Protein AF-A0A2W0B6E2-F1 (afdb_monomer)

Nearest PDB structures (foldseek):
  3cr8-assembly1_C-2  TM=2.965E-01  e=3.539E-01  Thiobacillus denitrificans
  3sy8-assembly1_D  TM=3.797E-01  e=1.438E+00  Pseudomonas aeruginosa PAO1
  3sy8-assembly1_B  TM=3.993E-01  e=4.528E+00  Pseudomonas aeruginosa PAO1

Structure (mmCIF, N/CA/C/O backbone):
data_AF-A0A2W0B6E2-F1
#
_entry.id   AF-A0A2W0B6E2-F1
#
loop_
_atom_site.group_PDB
_atom_site.id
_atom_site.type_symbol
_atom_site.label_atom_id
_atom_site.label_alt_id
_atom_site.label_comp_id
_atom_site.label_asym_id
_atom_site.label_entity_id
_atom_site.label_seq_id
_atom_site.pdbx_PDB_ins_code
_atom_site.Cartn_x
_atom_site.Cartn_y
_atom_site.Cartn_z
_atom_site.occupancy
_atom_site.B_iso_or_equiv
_atom_site.auth_seq_id
_atom_site.auth_comp_id
_atom_site.auth_asym_id
_atom_site.auth_atom_id
_atom_site.pdbx_PDB_model_num
ATOM 1 N N . GLU A 1 1 ? 2.636 -17.141 -30.398 1.00 48.16 1 GLU A N 1
ATOM 2 C CA . GLU A 1 1 ? 2.183 -17.790 -29.152 1.00 48.16 1 GLU A CA 1
ATOM 3 C C . GLU A 1 1 ? 3.374 -17.930 -28.216 1.00 48.16 1 GLU A C 1
ATOM 5 O O . GLU A 1 1 ? 4.466 -18.228 -28.692 1.00 48.16 1 GLU A O 1
ATOM 10 N N . LEU A 1 2 ? 3.210 -17.619 -26.929 1.00 53.94 2 LEU A N 1
ATOM 11 C CA . LEU A 1 2 ? 4.228 -17.920 -25.922 1.00 53.94 2 LEU A CA 1
ATOM 12 C C . LEU A 1 2 ? 4.080 -19.408 -25.598 1.00 53.94 2 LEU A C 1
ATOM 14 O O . LEU A 1 2 ? 3.064 -19.814 -25.053 1.00 53.94 2 LEU A O 1
ATOM 18 N N . SER A 1 3 ? 5.044 -20.216 -26.030 1.00 66.81 3 SER A N 1
ATOM 19 C CA . SER A 1 3 ? 5.126 -21.631 -25.663 1.00 66.81 3 SER A CA 1
ATOM 20 C C . SER A 1 3 ? 5.419 -21.740 -24.164 1.00 66.81 3 SER A C 1
ATOM 22 O O . SER A 1 3 ? 6.366 -21.105 -23.702 1.00 66.81 3 SER A O 1
ATOM 24 N N . ASP A 1 4 ? 4.665 -22.564 -23.431 1.00 77.50 4 ASP A N 1
ATOM 25 C CA . ASP A 1 4 ? 4.891 -22.839 -21.997 1.00 77.50 4 ASP A CA 1
ATOM 26 C C . ASP A 1 4 ? 6.148 -23.697 -21.730 1.00 77.50 4 ASP A C 1
ATOM 28 O O . ASP A 1 4 ? 6.489 -23.989 -20.586 1.00 77.50 4 ASP A O 1
ATOM 32 N N . ASP A 1 5 ? 6.862 -24.092 -22.786 1.00 82.25 5 ASP A N 1
ATOM 33 C CA . ASP A 1 5 ? 8.148 -24.786 -22.713 1.00 82.25 5 ASP A CA 1
ATOM 34 C C . ASP A 1 5 ? 9.293 -23.819 -22.333 1.00 82.25 5 ASP A C 1
ATOM 36 O O . ASP A 1 5 ? 9.665 -22.954 -23.142 1.00 82.25 5 ASP A O 1
ATOM 40 N N . PRO A 1 6 ? 9.909 -23.968 -21.143 1.00 78.62 6 PRO A N 1
ATOM 41 C CA . PRO A 1 6 ? 11.015 -23.119 -20.714 1.00 78.62 6 PRO A CA 1
ATOM 42 C C . PRO A 1 6 ? 12.310 -23.355 -21.512 1.00 78.62 6 PRO A C 1
ATOM 44 O O . PRO A 1 6 ? 13.223 -22.528 -21.422 1.00 78.62 6 PRO A O 1
ATOM 47 N N . GLY A 1 7 ? 12.390 -24.416 -22.324 1.00 82.19 7 GLY A N 1
ATOM 48 C CA . GLY A 1 7 ? 13.620 -24.903 -22.943 1.00 82.19 7 GLY A CA 1
ATOM 49 C C . GLY A 1 7 ? 14.355 -25.888 -22.033 1.00 82.19 7 GLY A C 1
ATOM 50 O O . GLY A 1 7 ? 14.128 -25.919 -20.822 1.00 82.19 7 GLY A O 1
ATOM 51 N N . TYR A 1 8 ? 15.250 -26.695 -22.607 1.00 82.06 8 TYR A N 1
ATOM 52 C CA . TYR A 1 8 ? 15.911 -27.797 -21.890 1.00 82.06 8 TYR A CA 1
ATOM 53 C C . TYR A 1 8 ? 16.756 -27.310 -20.696 1.00 82.06 8 TYR A C 1
ATOM 55 O O . TYR A 1 8 ? 16.863 -28.002 -19.687 1.00 82.06 8 TYR A O 1
ATOM 63 N N . PHE A 1 9 ? 17.305 -26.095 -20.778 1.00 84.81 9 PHE A N 1
ATOM 64 C CA . PHE A 1 9 ? 18.055 -25.431 -19.708 1.00 84.81 9 PHE A CA 1
ATOM 65 C C . PHE A 1 9 ? 17.360 -24.158 -19.189 1.00 84.81 9 PHE A C 1
ATOM 67 O O . PHE A 1 9 ? 17.982 -23.353 -18.494 1.00 84.81 9 PHE A O 1
ATOM 74 N N . GLY A 1 10 ? 16.085 -23.933 -19.523 1.00 85.19 10 GLY A N 1
ATOM 75 C CA . GLY A 1 10 ? 15.376 -22.696 -19.173 1.00 85.19 10 GLY A CA 1
ATOM 76 C C . GLY A 1 10 ? 15.740 -21.486 -20.047 1.00 85.19 10 GLY A C 1
ATOM 77 O O . GLY A 1 10 ? 15.354 -20.352 -19.749 1.00 85.19 10 GLY A O 1
ATOM 78 N N . GLU A 1 11 ? 16.488 -21.695 -21.131 1.00 87.88 11 GLU A N 1
ATOM 79 C CA . GLU A 1 11 ? 17.008 -20.646 -22.003 1.00 87.88 11 GLU A CA 1
ATOM 80 C C . GLU A 1 11 ? 15.898 -19.847 -22.694 1.00 87.88 11 GLU A C 1
ATOM 82 O O . GLU A 1 11 ? 16.025 -18.631 -22.874 1.00 87.88 11 GLU A O 1
ATOM 87 N N . ARG A 1 12 ? 14.776 -20.498 -23.028 1.00 86.31 12 ARG A N 1
ATOM 88 C CA . ARG A 1 12 ? 13.628 -19.835 -23.661 1.00 86.31 12 ARG A CA 1
ATOM 89 C C . ARG A 1 12 ? 12.913 -18.936 -22.661 1.00 86.31 12 ARG A C 1
ATOM 91 O O . ARG A 1 12 ? 12.595 -17.795 -22.999 1.00 86.31 12 ARG A O 1
ATOM 98 N N . LEU A 1 13 ? 12.746 -19.397 -21.419 1.00 85.38 13 LEU A N 1
ATOM 99 C CA . LEU A 1 13 ? 12.182 -18.593 -20.333 1.00 85.38 13 LEU A CA 1
ATOM 100 C C . LEU A 1 13 ? 13.059 -17.372 -20.027 1.00 85.38 13 LEU A C 1
ATOM 102 O O . LEU A 1 13 ? 12.554 -16.252 -19.920 1.00 85.38 13 LEU A O 1
ATOM 106 N N . GLN A 1 14 ? 14.376 -17.562 -19.928 1.00 86.94 14 GLN A N 1
ATOM 107 C CA . GLN A 1 14 ? 15.306 -16.464 -19.674 1.00 86.94 14 GLN A CA 1
ATOM 108 C C . GLN A 1 14 ? 15.297 -15.443 -20.821 1.00 86.94 14 GLN A C 1
ATOM 110 O O . GLN A 1 14 ? 15.226 -14.237 -20.574 1.00 86.94 14 GLN A O 1
ATOM 115 N N . ALA A 1 15 ? 15.296 -15.904 -22.075 1.00 88.25 15 ALA A N 1
ATOM 116 C CA . ALA A 1 15 ? 15.190 -15.029 -23.239 1.00 88.25 15 ALA A CA 1
ATOM 117 C C . ALA A 1 15 ? 13.865 -14.248 -23.257 1.00 88.25 15 ALA A C 1
ATOM 119 O O . ALA A 1 15 ? 13.862 -13.049 -23.542 1.00 88.25 15 ALA A O 1
ATOM 120 N N . ALA A 1 16 ? 12.743 -14.889 -22.913 1.00 88.38 16 ALA A N 1
ATOM 121 C CA . ALA A 1 16 ? 11.443 -14.229 -22.811 1.00 88.38 16 ALA A CA 1
ATOM 122 C C . ALA A 1 16 ? 11.431 -13.145 -21.720 1.00 88.38 16 ALA A C 1
ATOM 124 O O . ALA A 1 16 ? 10.979 -12.028 -21.976 1.00 88.38 16 ALA A O 1
ATOM 125 N N . ARG A 1 17 ? 12.001 -13.427 -20.538 1.00 88.81 17 ARG A N 1
ATOM 126 C CA . ARG A 1 17 ? 12.157 -12.438 -19.456 1.00 88.81 17 ARG A CA 1
ATOM 127 C C . ARG A 1 17 ? 12.980 -11.234 -19.901 1.00 88.81 17 ARG A C 1
ATOM 129 O O . ARG A 1 17 ? 12.558 -10.100 -19.696 1.00 88.81 17 ARG A O 1
ATOM 136 N N . LEU A 1 18 ? 14.124 -11.466 -20.546 1.00 92.19 18 LEU A N 1
ATOM 137 C CA . LEU A 1 18 ? 14.977 -10.385 -21.045 1.00 92.19 18 LEU A CA 1
ATOM 138 C C . LEU A 1 18 ? 14.257 -9.527 -22.091 1.00 92.19 18 LEU A C 1
ATOM 140 O O . LEU A 1 18 ? 14.353 -8.301 -22.035 1.00 92.19 18 LEU A O 1
ATOM 144 N N . ARG A 1 19 ? 13.489 -10.144 -22.998 1.00 93.69 19 ARG A N 1
ATOM 145 C CA . ARG A 1 19 ? 12.665 -9.416 -23.976 1.00 93.69 19 ARG A CA 1
ATOM 146 C C . ARG A 1 19 ? 11.591 -8.567 -23.303 1.00 93.69 19 ARG A C 1
ATOM 148 O O . ARG A 1 19 ? 11.445 -7.408 -23.672 1.00 93.69 19 ARG A O 1
ATOM 155 N N . LEU A 1 20 ? 10.885 -9.107 -22.308 1.00 92.69 20 LEU A N 1
ATOM 156 C CA . LEU A 1 20 ? 9.892 -8.360 -21.527 1.00 92.69 20 LEU A CA 1
ATOM 157 C C . LEU A 1 20 ? 10.518 -7.156 -20.820 1.00 92.69 20 LEU A C 1
ATOM 159 O O . LEU A 1 20 ? 9.987 -6.054 -20.910 1.00 92.69 20 LEU A O 1
ATOM 163 N N . VAL A 1 21 ? 11.671 -7.340 -20.172 1.00 93.00 21 VAL A N 1
ATOM 164 C CA . VAL A 1 21 ? 12.393 -6.248 -19.503 1.00 93.00 21 VAL A CA 1
ATOM 165 C C . VAL A 1 21 ? 12.839 -5.185 -20.506 1.00 93.00 21 VAL A C 1
ATOM 167 O O . VAL A 1 21 ? 12.678 -3.996 -20.240 1.00 93.00 21 VAL A O 1
ATOM 170 N N . ALA A 1 22 ? 13.384 -5.588 -21.656 1.00 93.56 22 ALA A N 1
ATOM 171 C CA . ALA A 1 22 ? 13.805 -4.659 -22.699 1.00 93.56 22 ALA A CA 1
ATOM 172 C C . ALA A 1 22 ? 12.616 -3.867 -23.259 1.00 93.56 22 ALA A C 1
ATOM 174 O O . ALA A 1 22 ? 12.674 -2.640 -23.312 1.00 93.56 22 ALA A O 1
ATOM 175 N N . ALA A 1 23 ? 11.521 -4.551 -23.597 1.00 94.62 23 ALA A N 1
ATOM 176 C CA . ALA A 1 23 ? 10.301 -3.920 -24.083 1.00 94.62 23 ALA A CA 1
ATOM 177 C C . ALA A 1 23 ? 9.719 -2.956 -23.043 1.00 94.62 23 ALA A C 1
ATOM 179 O O . ALA A 1 23 ? 9.430 -1.811 -23.379 1.00 94.62 23 ALA A O 1
ATOM 180 N N . PHE A 1 24 ? 9.604 -3.377 -21.780 1.00 92.25 24 PHE A N 1
ATOM 181 C CA . PHE A 1 24 ? 9.110 -2.524 -20.702 1.00 92.25 24 PHE A CA 1
ATOM 182 C C . PHE A 1 24 ? 9.976 -1.277 -20.530 1.00 92.25 24 PHE A C 1
ATOM 184 O O . PHE A 1 24 ? 9.441 -0.175 -20.497 1.00 92.25 24 PHE A O 1
ATOM 191 N N . ARG A 1 25 ? 11.308 -1.427 -20.476 1.00 93.44 25 ARG A N 1
ATOM 192 C CA . ARG A 1 25 ? 12.235 -0.289 -20.369 1.00 93.44 25 ARG A CA 1
ATOM 193 C C . ARG A 1 25 ? 12.064 0.681 -21.524 1.00 93.44 25 ARG A C 1
ATOM 195 O O . ARG A 1 25 ? 12.077 1.884 -21.296 1.00 93.44 25 ARG A O 1
ATOM 202 N N . GLU A 1 26 ? 11.903 0.170 -22.737 1.00 94.38 26 GLU A N 1
ATOM 203 C CA . GLU A 1 26 ? 11.788 1.026 -23.911 1.00 94.38 26 GLU A CA 1
ATOM 204 C C . GLU A 1 26 ? 10.455 1.786 -23.950 1.00 94.38 26 GLU A C 1
ATOM 206 O O . GLU A 1 26 ? 10.419 2.972 -24.268 1.00 94.38 26 GLU 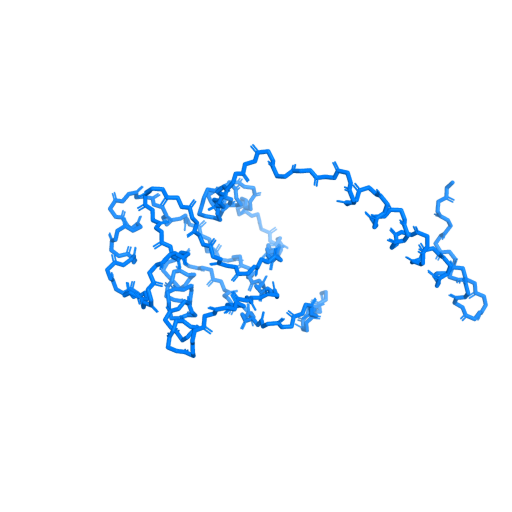A O 1
ATOM 211 N N . HIS A 1 27 ? 9.364 1.162 -23.501 1.00 91.31 27 HIS A N 1
ATOM 212 C CA . HIS A 1 27 ? 8.101 1.874 -23.301 1.00 91.31 27 HIS A CA 1
ATOM 213 C C . HIS A 1 27 ? 8.202 2.885 -22.151 1.00 91.31 27 HIS A C 1
ATOM 215 O O . HIS A 1 27 ? 7.757 4.020 -22.294 1.00 91.31 27 HIS A O 1
ATOM 221 N N . ALA A 1 28 ? 8.827 2.507 -21.032 1.00 91.06 28 ALA A N 1
ATOM 222 C CA . ALA A 1 28 ? 8.926 3.330 -19.829 1.00 91.06 28 ALA A CA 1
ATOM 223 C C . ALA A 1 28 ? 9.669 4.653 -20.064 1.00 91.06 28 ALA A C 1
ATOM 225 O O . ALA A 1 28 ? 9.302 5.652 -19.456 1.00 91.06 28 ALA A O 1
ATOM 226 N N . LYS A 1 29 ? 10.647 4.704 -20.983 1.00 92.94 29 LYS A N 1
ATOM 227 C CA . LYS A 1 29 ? 11.320 5.964 -21.365 1.00 92.94 29 LYS A CA 1
ATOM 228 C C . LYS A 1 29 ? 10.366 7.022 -21.919 1.00 92.94 29 LYS A C 1
ATOM 230 O O . LYS A 1 29 ? 10.651 8.210 -21.814 1.00 92.94 29 LYS A O 1
ATOM 235 N N . HIS A 1 30 ? 9.266 6.589 -22.525 1.00 91.25 30 HIS A N 1
ATOM 236 C CA . HIS A 1 30 ? 8.279 7.461 -23.152 1.00 91.25 30 HIS A CA 1
ATOM 237 C C . HIS A 1 30 ? 7.029 7.642 -22.282 1.00 91.25 30 HIS A C 1
ATOM 239 O O . HIS A 1 30 ? 6.151 8.431 -22.629 1.00 91.25 30 HIS A O 1
ATOM 245 N N . MET A 1 31 ? 6.934 6.927 -21.156 1.00 88.25 31 MET A N 1
ATOM 246 C CA . MET A 1 31 ? 5.843 7.113 -20.210 1.00 88.25 31 MET A CA 1
ATOM 247 C C . MET A 1 31 ? 6.064 8.406 -19.438 1.00 88.25 31 MET A C 1
ATOM 249 O O . MET A 1 31 ? 7.090 8.598 -18.790 1.00 88.25 31 MET A O 1
ATOM 253 N N . GLN A 1 32 ? 5.064 9.274 -19.478 1.00 85.25 32 GLN A N 1
ATOM 254 C CA . GLN A 1 32 ? 4.968 10.410 -18.576 1.00 85.25 32 GLN A CA 1
ATOM 255 C C . GLN A 1 32 ? 3.779 10.176 -17.645 1.00 85.25 32 GLN A C 1
ATOM 257 O O . GLN A 1 32 ? 2.748 9.671 -18.102 1.00 85.25 32 GLN A O 1
ATOM 262 N N . PRO A 1 33 ? 3.898 10.510 -16.350 1.00 81.88 33 PRO A N 1
ATOM 263 C CA . PRO A 1 33 ? 2.773 10.405 -15.439 1.00 81.88 33 PRO A CA 1
ATOM 264 C C . PRO A 1 33 ? 1.653 11.335 -15.912 1.00 81.88 33 PRO A C 1
ATOM 266 O O . PRO A 1 33 ? 1.829 12.546 -16.014 1.00 81.88 33 PRO A O 1
ATOM 269 N N . THR A 1 34 ? 0.490 10.760 -16.206 1.00 85.75 34 THR A N 1
ATOM 270 C CA . THR A 1 34 ? -0.725 11.513 -16.557 1.00 85.75 34 THR A CA 1
ATOM 271 C C . THR A 1 34 ? -1.527 11.923 -15.321 1.00 85.75 34 THR A C 1
ATOM 273 O O . THR A 1 34 ? -2.371 12.810 -15.406 1.00 85.75 34 THR A O 1
ATOM 276 N N . SER A 1 35 ? -1.231 11.319 -14.165 1.00 83.19 35 SER A N 1
ATOM 277 C CA . SER A 1 35 ? -1.687 11.741 -12.840 1.00 83.19 35 SER A CA 1
ATOM 278 C C . SER A 1 35 ? -0.466 11.945 -11.942 1.00 83.19 35 SER A C 1
ATOM 280 O O . SER A 1 35 ? 0.278 10.987 -11.729 1.00 83.19 35 SER A O 1
ATOM 282 N N . PRO A 1 36 ? -0.239 13.154 -11.399 1.00 83.81 36 PRO A N 1
ATOM 283 C CA . PRO A 1 36 ? 0.873 13.407 -10.484 1.00 83.81 36 PRO A CA 1
ATOM 284 C C . PRO A 1 36 ? 0.594 12.915 -9.056 1.00 83.81 36 PRO A C 1
ATOM 286 O O . PRO A 1 36 ? 1.477 12.989 -8.211 1.00 83.81 36 PRO A O 1
ATOM 289 N N . LYS A 1 37 ? -0.636 12.465 -8.785 1.00 91.19 37 LYS A N 1
ATOM 290 C CA . LYS A 1 37 ? -1.132 12.063 -7.468 1.00 91.19 37 LYS A CA 1
ATOM 291 C C . LYS A 1 37 ? -1.423 10.568 -7.418 1.00 91.19 37 LYS A C 1
ATOM 293 O O . LYS A 1 37 ? -1.804 9.979 -8.436 1.00 91.19 37 LYS A O 1
ATOM 298 N N . THR A 1 38 ? -1.314 9.994 -6.223 1.00 92.81 38 THR A N 1
ATOM 299 C CA . THR A 1 38 ? -1.506 8.560 -5.968 1.00 92.81 38 THR A CA 1
ATOM 300 C C . THR A 1 38 ? -2.733 8.332 -5.090 1.00 92.81 38 THR A C 1
ATOM 302 O O . THR A 1 38 ? -2.765 8.784 -3.944 1.00 92.81 38 THR A O 1
ATOM 305 N N . ASP A 1 39 ? -3.712 7.580 -5.607 1.00 94.81 39 ASP A N 1
ATOM 306 C CA . ASP A 1 39 ? -4.935 7.210 -4.883 1.00 94.81 39 ASP A CA 1
ATOM 307 C C . ASP A 1 39 ? -5.036 5.697 -4.600 1.00 94.81 39 ASP A C 1
ATOM 309 O O . ASP A 1 39 ? -5.765 4.926 -5.233 1.00 94.81 39 ASP A O 1
ATOM 313 N N . ILE A 1 40 ? -4.271 5.267 -3.602 1.00 96.81 40 ILE A N 1
ATOM 314 C CA . ILE A 1 40 ? -4.278 3.916 -3.036 1.00 96.81 40 ILE A CA 1
ATOM 315 C C . ILE A 1 40 ? -5.610 3.639 -2.335 1.00 96.81 40 ILE A C 1
ATOM 317 O O . ILE A 1 40 ? -6.170 2.560 -2.498 1.00 96.81 40 ILE A O 1
ATOM 321 N N . LEU A 1 41 ? -6.155 4.606 -1.591 1.00 96.44 41 LEU A N 1
ATOM 322 C CA . LEU A 1 41 ? -7.431 4.433 -0.882 1.00 96.44 41 LEU A CA 1
ATOM 323 C C . LEU A 1 41 ? -8.596 4.182 -1.849 1.00 96.44 41 LEU A C 1
ATOM 325 O O . LEU A 1 41 ? -9.372 3.251 -1.635 1.00 96.44 41 LEU A O 1
ATOM 329 N N . GLY A 1 42 ? -8.684 4.950 -2.939 1.00 95.00 42 GLY A N 1
ATOM 330 C CA . GLY A 1 42 ? -9.648 4.711 -4.014 1.00 95.00 42 GLY A CA 1
ATOM 331 C C . GLY A 1 42 ? -9.478 3.330 -4.648 1.00 95.00 42 GLY A C 1
ATOM 332 O O . GLY A 1 42 ? -10.455 2.612 -4.859 1.00 95.00 42 GLY A O 1
ATOM 333 N N . THR A 1 43 ? -8.232 2.898 -4.857 1.00 95.56 43 THR A N 1
ATOM 334 C CA . THR A 1 43 ? -7.933 1.545 -5.353 1.00 95.56 43 THR A CA 1
ATOM 335 C C . THR A 1 43 ? -8.438 0.457 -4.396 1.00 95.56 43 THR A C 1
ATOM 337 O O . THR A 1 43 ? -8.990 -0.547 -4.845 1.00 95.56 43 THR A O 1
ATOM 340 N N . LEU A 1 44 ? -8.301 0.648 -3.080 1.00 97.12 44 LEU A N 1
ATOM 341 C CA . LEU A 1 44 ? -8.780 -0.306 -2.072 1.00 97.12 44 LEU A CA 1
ATOM 342 C C . LEU A 1 44 ? -10.310 -0.359 -1.985 1.00 97.12 44 LEU A C 1
ATOM 344 O O . LEU A 1 44 ? -10.858 -1.439 -1.767 1.00 97.12 44 LEU A O 1
ATOM 348 N N . LEU A 1 45 ? -11.001 0.765 -2.203 1.00 95.69 45 LEU A N 1
ATOM 349 C CA . LEU A 1 45 ? -12.462 0.783 -2.333 1.00 95.69 45 LEU A CA 1
ATOM 350 C C . LEU A 1 45 ? -12.913 -0.072 -3.525 1.00 95.69 45 LEU A C 1
ATOM 352 O O . LEU A 1 45 ? -13.766 -0.942 -3.371 1.00 95.69 45 LEU A O 1
ATOM 356 N N . VAL A 1 46 ? -12.275 0.097 -4.687 1.00 95.56 46 VAL A N 1
ATOM 357 C CA . VAL A 1 46 ? -12.556 -0.733 -5.872 1.00 95.56 46 VAL A CA 1
ATOM 358 C C . VAL A 1 46 ? -12.229 -2.206 -5.611 1.00 95.56 46 VAL A C 1
ATOM 360 O O . VAL A 1 46 ? -12.977 -3.090 -6.025 1.00 95.56 46 VAL A O 1
ATOM 363 N N . ALA A 1 47 ? -11.131 -2.497 -4.908 1.00 95.31 47 ALA A N 1
ATOM 364 C CA . ALA A 1 47 ? -10.772 -3.866 -4.558 1.00 95.31 47 ALA A CA 1
ATOM 365 C C . ALA A 1 47 ? -11.867 -4.539 -3.712 1.00 95.31 47 ALA A C 1
ATOM 367 O O . ALA A 1 47 ? -12.230 -5.677 -4.003 1.00 95.31 47 ALA A O 1
ATOM 368 N N . ALA A 1 48 ? -12.436 -3.842 -2.727 1.00 94.06 48 ALA A N 1
ATOM 369 C CA . ALA A 1 48 ? -13.535 -4.369 -1.916 1.00 94.06 48 ALA A CA 1
ATOM 370 C C . ALA A 1 48 ? -14.746 -4.786 -2.770 1.00 94.06 48 ALA A C 1
ATOM 372 O O . ALA A 1 48 ? -15.291 -5.875 -2.584 1.00 94.06 48 ALA A O 1
ATOM 373 N N . ASP A 1 49 ? -15.102 -3.980 -3.774 1.00 92.25 49 ASP A N 1
ATOM 374 C CA . ASP A 1 49 ? -16.197 -4.289 -4.700 1.00 92.25 49 ASP A CA 1
ATOM 375 C C . ASP A 1 49 ? -15.897 -5.482 -5.622 1.00 92.25 49 ASP A C 1
ATOM 377 O O . ASP A 1 49 ? -16.814 -6.219 -6.011 1.00 92.25 49 ASP A O 1
ATOM 381 N N . LEU A 1 50 ? -14.624 -5.681 -5.981 1.00 93.12 50 LEU A N 1
ATOM 382 C CA . LEU A 1 50 ? -14.163 -6.795 -6.814 1.00 93.12 50 LEU A CA 1
ATOM 383 C C . LEU A 1 50 ? -14.089 -8.114 -6.035 1.00 93.12 50 LEU A C 1
ATOM 385 O O . LEU A 1 50 ? -14.437 -9.170 -6.568 1.00 93.12 50 LEU A O 1
ATOM 389 N N . PHE A 1 51 ? -13.665 -8.073 -4.772 1.00 91.69 51 PHE A N 1
ATOM 390 C CA . PHE A 1 51 ? -13.488 -9.245 -3.911 1.00 91.69 51 PHE A CA 1
ATOM 391 C C . PHE A 1 51 ? -14.775 -9.641 -3.173 1.00 91.69 51 PHE A C 1
ATOM 393 O O . PHE A 1 51 ? -14.755 -9.943 -1.979 1.00 91.69 51 PHE A O 1
ATOM 400 N N . ARG A 1 52 ? -15.902 -9.706 -3.896 1.00 80.62 52 ARG A N 1
ATOM 401 C CA . ARG A 1 52 ? -17.189 -10.128 -3.320 1.00 80.62 52 ARG A CA 1
ATOM 402 C C . ARG A 1 52 ? -17.063 -11.492 -2.626 1.00 80.62 52 ARG A C 1
ATOM 404 O O . ARG A 1 52 ? -16.476 -12.412 -3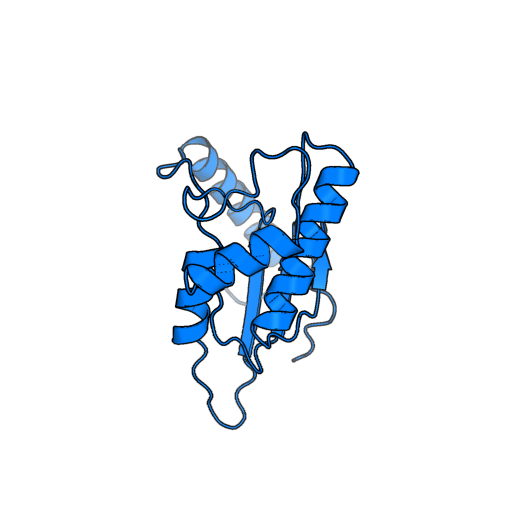.213 1.00 80.62 52 ARG A O 1
ATOM 411 N N . PRO A 1 53 ? -17.625 -11.659 -1.415 1.00 76.75 53 PRO A N 1
ATOM 412 C CA . PRO A 1 53 ? -17.594 -12.934 -0.713 1.00 76.75 53 PRO A CA 1
ATOM 413 C C . PRO A 1 53 ? -18.221 -14.046 -1.557 1.00 76.75 53 PRO A C 1
ATOM 415 O O . PRO A 1 53 ? -19.343 -13.918 -2.044 1.00 76.75 53 PRO A O 1
ATOM 418 N N . SER A 1 54 ? -17.492 -15.147 -1.723 1.00 81.50 54 SER A N 1
ATOM 419 C CA . SER A 1 54 ? -17.987 -16.354 -2.382 1.00 81.50 54 SER A CA 1
ATOM 420 C C . SER A 1 54 ? -17.512 -17.583 -1.604 1.00 81.50 54 SER A C 1
ATOM 422 O O . SER A 1 54 ? -16.323 -17.652 -1.271 1.00 81.50 54 SER A O 1
ATOM 424 N N . PRO A 1 55 ? -18.397 -18.547 -1.284 1.00 82.31 55 PRO A N 1
ATOM 425 C CA . PRO A 1 55 ? -18.014 -19.754 -0.558 1.00 82.31 55 PRO A CA 1
ATOM 426 C C . PRO A 1 55 ? -16.855 -20.491 -1.242 1.00 82.31 55 PRO A C 1
ATOM 428 O O . PRO A 1 55 ? -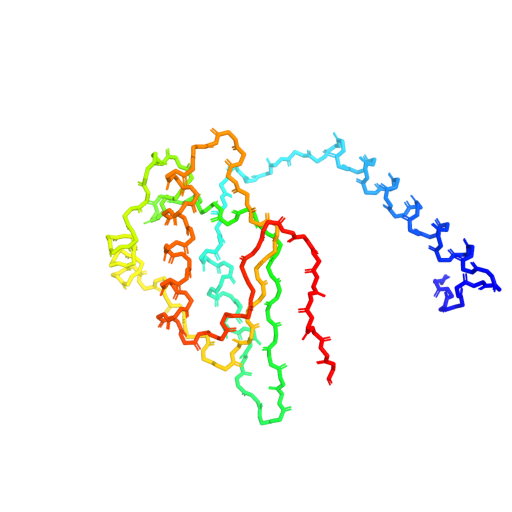16.886 -20.738 -2.444 1.00 82.31 55 PRO A O 1
ATOM 431 N N . GLY A 1 56 ? -15.821 -20.838 -0.471 1.00 82.31 56 GLY A N 1
ATOM 432 C CA . GLY A 1 56 ? -14.657 -21.587 -0.962 1.00 82.31 56 GLY A CA 1
ATOM 433 C C . GLY A 1 56 ? -13.666 -20.784 -1.813 1.00 82.31 56 GLY A C 1
ATOM 434 O O . GLY A 1 56 ? -12.648 -21.335 -2.226 1.00 82.31 56 GLY A O 1
ATOM 435 N N . ARG A 1 57 ? -13.909 -19.490 -2.062 1.00 87.44 57 ARG A N 1
ATOM 436 C CA . ARG A 1 57 ? -12.975 -18.635 -2.800 1.00 87.44 57 ARG A CA 1
ATOM 437 C C . ARG A 1 57 ? -11.989 -17.966 -1.847 1.00 87.44 57 ARG A C 1
ATOM 439 O O . ARG A 1 57 ? -12.377 -17.184 -0.984 1.00 87.44 57 ARG A O 1
ATOM 446 N N . ARG A 1 58 ? -10.698 -18.218 -2.059 1.00 90.69 58 ARG A N 1
ATOM 447 C CA . ARG A 1 58 ? -9.619 -17.457 -1.424 1.00 90.69 58 ARG A CA 1
ATOM 448 C C . ARG A 1 58 ? -9.434 -16.129 -2.159 1.00 90.69 58 ARG A C 1
ATOM 450 O O . ARG A 1 58 ? -9.147 -16.120 -3.355 1.00 90.69 58 ARG A O 1
ATOM 457 N N . ASN A 1 59 ? -9.582 -15.017 -1.446 1.00 93.75 59 ASN A N 1
ATOM 458 C CA . ASN A 1 59 ? -9.375 -13.678 -1.989 1.00 93.75 59 ASN A CA 1
ATOM 459 C C . ASN A 1 59 ? -7.993 -13.165 -1.576 1.00 93.75 59 ASN A C 1
ATOM 461 O O . ASN A 1 59 ? -7.711 -13.009 -0.390 1.00 93.75 59 ASN A O 1
ATOM 465 N N . VAL A 1 60 ? -7.138 -12.918 -2.567 1.00 95.12 60 VAL A N 1
ATOM 466 C CA . VAL A 1 60 ? -5.768 -12.435 -2.373 1.00 95.12 60 VAL A CA 1
ATOM 467 C C . VAL A 1 60 ? -5.596 -11.124 -3.125 1.00 95.12 60 VAL A C 1
ATOM 469 O O . VAL A 1 60 ? -5.766 -11.083 -4.343 1.00 95.12 60 VAL A O 1
ATOM 472 N N . LEU A 1 61 ? -5.209 -10.076 -2.405 1.00 96.00 61 LEU A N 1
ATOM 473 C CA . LEU A 1 61 ? -4.829 -8.782 -2.953 1.00 96.00 61 LEU A CA 1
ATOM 474 C C . LEU A 1 61 ? -3.320 -8.587 -2.792 1.00 96.00 61 LEU A C 1
ATOM 476 O O . LEU A 1 61 ? -2.802 -8.527 -1.678 1.00 96.00 61 LEU A O 1
ATOM 480 N N . VAL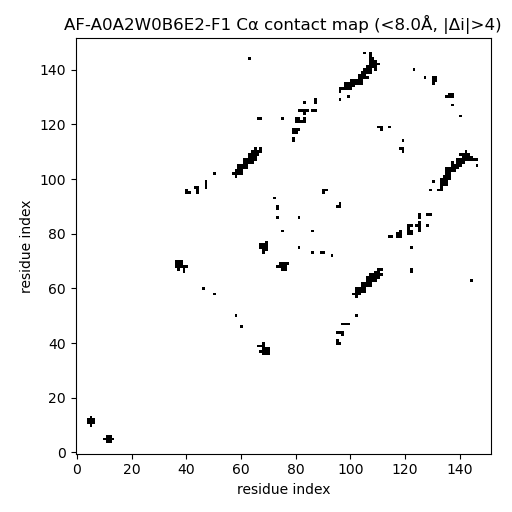 A 1 62 ? -2.616 -8.455 -3.914 1.00 96.69 62 VAL A N 1
ATOM 481 C CA . VAL A 1 62 ? -1.189 -8.121 -3.939 1.00 96.69 62 VAL A CA 1
ATOM 482 C C . VAL A 1 62 ? -1.028 -6.684 -4.418 1.00 96.69 62 VAL A C 1
ATOM 484 O O . VAL A 1 62 ? -1.473 -6.339 -5.510 1.00 96.69 62 VAL A O 1
ATOM 487 N N . ILE A 1 63 ? -0.379 -5.856 -3.606 1.00 96.56 63 ILE A N 1
ATOM 488 C CA . ILE A 1 63 ? -0.148 -4.437 -3.862 1.00 96.56 63 ILE A CA 1
ATOM 489 C C . ILE A 1 63 ? 1.349 -4.221 -4.062 1.00 96.56 63 ILE A C 1
ATOM 491 O O . ILE A 1 63 ? 2.142 -4.453 -3.150 1.00 96.56 63 ILE A O 1
ATOM 495 N N . PHE A 1 64 ? 1.724 -3.747 -5.248 1.00 95.50 64 PHE A N 1
ATOM 496 C CA . PHE A 1 64 ? 3.072 -3.268 -5.545 1.00 95.50 64 PHE A CA 1
ATOM 497 C C . PHE A 1 64 ? 3.068 -1.744 -5.512 1.00 95.50 64 PHE A C 1
ATOM 499 O O . PHE A 1 64 ? 2.633 -1.101 -6.466 1.00 95.50 64 PHE A O 1
ATOM 506 N N . SER A 1 65 ? 3.504 -1.165 -4.399 1.00 95.06 65 SER A N 1
ATOM 507 C CA . SER A 1 65 ? 3.457 0.280 -4.184 1.00 95.06 65 SER A CA 1
ATOM 508 C C . SER A 1 65 ? 4.454 0.688 -3.107 1.00 95.06 65 SER A C 1
ATOM 510 O O . SER A 1 65 ? 4.707 -0.072 -2.173 1.00 95.06 65 SER A O 1
ATOM 512 N N . ASP A 1 66 ? 4.960 1.916 -3.208 1.00 94.88 66 ASP A N 1
ATOM 513 C CA . ASP A 1 66 ? 5.679 2.570 -2.115 1.00 94.88 66 ASP A CA 1
ATOM 514 C C . ASP A 1 66 ? 4.766 2.898 -0.916 1.00 94.88 66 ASP A C 1
ATOM 516 O O . ASP A 1 66 ? 5.252 3.179 0.177 1.00 94.88 66 ASP A O 1
ATOM 520 N N . MET A 1 67 ? 3.447 2.772 -1.102 1.00 96.69 67 MET A N 1
ATOM 521 C CA . MET A 1 67 ? 2.378 3.035 -0.143 1.00 96.69 67 MET A CA 1
ATOM 522 C C . MET A 1 67 ? 2.224 4.508 0.244 1.00 96.69 67 MET A C 1
ATOM 524 O O . MET A 1 67 ? 1.650 4.835 1.286 1.00 96.69 67 MET A O 1
ATOM 528 N N . ARG A 1 68 ? 2.689 5.425 -0.602 1.00 94.94 68 ARG A N 1
ATOM 529 C CA . ARG A 1 68 ? 2.638 6.861 -0.335 1.00 94.94 68 ARG A CA 1
ATOM 530 C C . ARG A 1 68 ? 1.376 7.465 -0.963 1.00 94.94 68 ARG A C 1
ATOM 532 O O . ARG A 1 68 ? 1.345 7.825 -2.136 1.00 94.94 68 ARG A O 1
ATOM 539 N N . GLN A 1 69 ? 0.295 7.524 -0.179 1.00 95.50 69 GLN A N 1
ATOM 540 C CA . GLN A 1 69 ? -0.964 8.162 -0.594 1.00 95.50 69 GLN A CA 1
ATOM 541 C C . GLN A 1 69 ? -0.756 9.674 -0.753 1.00 95.50 69 GLN A C 1
ATOM 543 O O . GLN A 1 69 ? -0.371 10.345 0.205 1.00 95.50 69 GLN A O 1
ATOM 548 N N . ASP A 1 70 ? -1.109 10.213 -1.9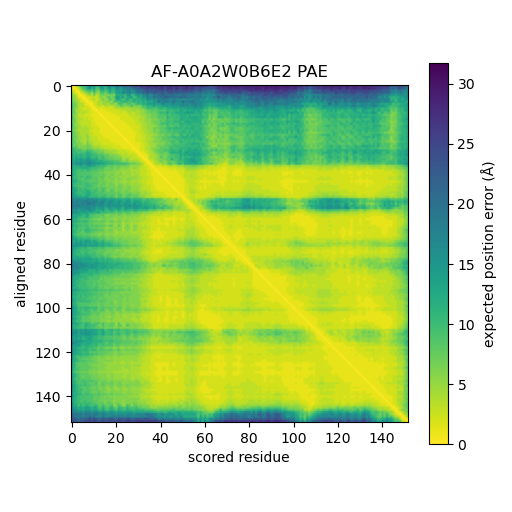18 1.00 94.94 70 ASP A N 1
ATOM 549 C CA . ASP A 1 70 ? -1.105 11.652 -2.186 1.00 94.94 70 ASP A CA 1
ATOM 550 C C . ASP A 1 70 ? -2.460 12.077 -2.748 1.00 94.94 70 ASP A C 1
ATOM 552 O O . ASP A 1 70 ? -2.640 12.230 -3.955 1.00 94.94 70 ASP A O 1
ATOM 556 N N . MET A 1 71 ? -3.427 12.292 -1.858 1.00 92.06 71 MET A N 1
ATOM 557 C CA . MET A 1 71 ? -4.714 12.882 -2.215 1.00 92.06 71 MET A CA 1
ATOM 558 C C . MET A 1 71 ? -5.089 13.995 -1.234 1.00 92.06 71 MET A C 1
ATOM 560 O O . MET A 1 71 ? -4.785 13.890 -0.049 1.00 92.06 71 MET A O 1
ATOM 564 N N . PRO A 1 72 ? -5.818 15.047 -1.663 1.00 89.06 72 PRO A N 1
ATOM 565 C CA . PRO A 1 72 ? -6.225 16.131 -0.759 1.00 89.06 72 PRO A CA 1
ATOM 566 C C . PRO A 1 72 ? -6.975 15.641 0.494 1.00 89.06 72 PRO A C 1
ATOM 568 O O . PRO A 1 72 ? -6.827 16.184 1.592 1.00 89.06 72 PRO A O 1
ATOM 571 N N . VAL A 1 73 ? -7.762 14.571 0.340 1.00 90.00 73 VAL A N 1
ATOM 572 C CA . VAL A 1 73 ? -8.521 13.963 1.435 1.00 90.00 73 VAL A CA 1
ATOM 573 C C . VAL A 1 73 ? -7.626 13.267 2.462 1.00 90.00 73 VAL A C 1
ATOM 575 O O . VAL A 1 73 ? -7.916 13.326 3.651 1.00 90.00 73 VAL A O 1
ATOM 578 N N . LEU A 1 74 ? -6.494 12.688 2.067 1.00 93.88 74 LEU A N 1
ATOM 579 C CA . LEU A 1 74 ? -5.494 12.147 2.982 1.00 93.88 74 LEU A CA 1
ATOM 580 C C . LEU A 1 74 ? -4.135 12.140 2.285 1.00 93.88 74 LEU A C 1
ATOM 582 O O . LEU A 1 74 ? -3.949 11.426 1.305 1.00 93.88 74 LEU A O 1
ATOM 586 N N . ASP A 1 75 ? -3.207 12.924 2.820 1.00 94.50 75 ASP A N 1
ATOM 587 C CA . ASP A 1 75 ? -1.842 13.035 2.321 1.00 94.50 75 ASP A CA 1
ATOM 588 C C . ASP A 1 75 ? -0.896 12.382 3.329 1.00 94.50 75 ASP A C 1
ATOM 590 O O . ASP A 1 75 ? -0.813 12.798 4.489 1.00 94.50 75 ASP A O 1
ATOM 594 N N . LEU A 1 76 ? -0.225 11.330 2.878 1.00 95.06 76 LEU A N 1
ATOM 595 C CA . LEU A 1 76 ? 0.827 10.624 3.601 1.00 95.06 76 LEU A CA 1
ATOM 596 C C . LEU A 1 76 ? 2.195 10.866 2.957 1.00 95.06 76 LEU A C 1
ATOM 598 O O . LEU A 1 76 ? 3.209 10.466 3.518 1.00 95.06 76 LEU A O 1
ATOM 602 N N . GLU A 1 77 ? 2.231 11.497 1.787 1.00 93.94 77 GLU A N 1
ATOM 603 C CA . GLU A 1 77 ? 3.404 11.681 0.943 1.00 93.94 77 GLU A CA 1
ATOM 604 C C . GLU A 1 77 ? 4.295 12.814 1.452 1.00 93.94 77 GLU A C 1
ATOM 606 O O . GLU A 1 77 ? 5.514 12.671 1.586 1.00 93.94 77 GLU A O 1
ATOM 611 N N . HIS A 1 78 ? 3.693 13.957 1.759 1.00 92.56 78 HIS A N 1
ATOM 612 C CA . HIS A 1 78 ? 4.423 15.188 2.055 1.00 92.56 78 HIS A CA 1
ATOM 613 C C . HIS A 1 78 ? 4.786 15.401 3.533 1.00 92.56 78 HIS A C 1
ATOM 615 O O . HIS A 1 78 ? 5.869 15.946 3.783 1.00 92.56 78 HIS A O 1
ATOM 621 N N . PRO A 1 79 ? 3.968 14.995 4.528 1.00 90.62 79 PRO A N 1
ATOM 622 C CA . PRO A 1 79 ? 4.308 15.190 5.935 1.00 90.62 79 PRO A CA 1
ATOM 623 C C . PRO A 1 79 ? 5.644 14.542 6.320 1.00 90.62 79 PRO A C 1
ATOM 625 O O . PRO A 1 79 ? 6.008 13.484 5.813 1.00 90.62 79 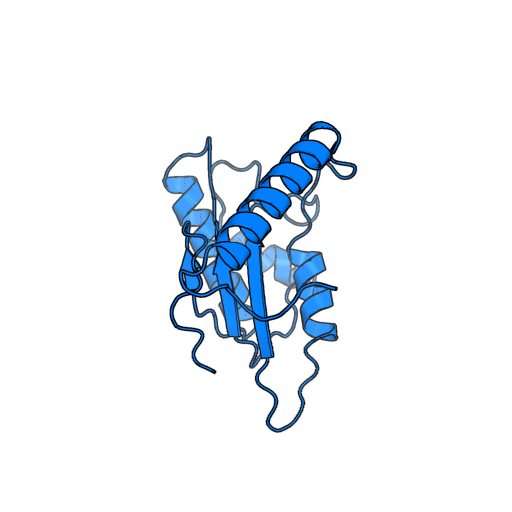PRO A O 1
ATOM 628 N N . LYS A 1 80 ? 6.370 15.152 7.267 1.00 87.56 80 LYS A N 1
ATOM 629 C CA . LYS A 1 80 ? 7.586 14.542 7.843 1.00 87.56 80 LYS A CA 1
ATOM 630 C C . LYS A 1 80 ? 7.269 13.324 8.709 1.00 87.56 80 LYS A C 1
ATOM 632 O O . LYS A 1 80 ? 8.047 12.386 8.761 1.00 87.56 80 LYS A O 1
ATOM 637 N N . VAL A 1 81 ? 6.134 13.361 9.401 1.00 87.00 81 VAL A N 1
ATOM 638 C CA . VAL A 1 81 ? 5.670 12.312 10.310 1.00 87.00 81 VAL A CA 1
ATOM 639 C C . VAL A 1 81 ? 4.176 12.141 10.090 1.00 87.00 81 VAL A C 1
ATOM 641 O O . VAL A 1 81 ? 3.435 13.127 10.053 1.00 87.00 81 VAL A O 1
ATOM 644 N N . VAL A 1 82 ? 3.730 10.895 9.963 1.00 86.38 82 VAL A N 1
ATOM 645 C CA . VAL A 1 82 ? 2.317 10.551 9.817 1.00 86.38 82 VAL A CA 1
ATOM 646 C C . VAL A 1 82 ? 1.738 10.221 11.192 1.00 86.38 82 VAL A C 1
ATOM 648 O O . VAL A 1 82 ? 2.108 9.246 11.835 1.00 86.38 82 VAL A O 1
ATOM 651 N N . SER A 1 83 ? 0.776 11.000 11.678 1.00 91.88 83 SER A N 1
ATOM 652 C CA . SER A 1 83 ? 0.034 10.577 12.869 1.00 91.88 83 SER A CA 1
ATOM 653 C C . SER A 1 83 ? -0.986 9.509 12.475 1.00 91.88 83 SER A C 1
ATOM 655 O O . SER A 1 83 ? -2.043 9.836 11.935 1.00 91.88 83 SER A O 1
ATOM 657 N N . ALA A 1 84 ? -0.679 8.237 12.747 1.00 91.06 84 ALA A N 1
ATOM 658 C CA . ALA A 1 84 ? -1.550 7.119 12.390 1.00 91.06 84 ALA A CA 1
ATOM 659 C C . ALA A 1 84 ? -2.970 7.288 12.958 1.00 91.06 84 ALA A C 1
ATOM 661 O O . ALA A 1 84 ? -3.943 7.117 12.234 1.00 91.06 84 ALA A O 1
ATOM 662 N N . SER A 1 85 ? -3.114 7.703 14.220 1.00 91.44 85 SER A N 1
ATOM 663 C CA . SER A 1 85 ? -4.428 7.902 14.847 1.00 91.44 85 SER A CA 1
ATOM 664 C C . SER A 1 85 ? -5.252 9.005 14.173 1.00 91.44 85 SER A C 1
ATOM 666 O O . SER A 1 85 ? -6.434 8.796 13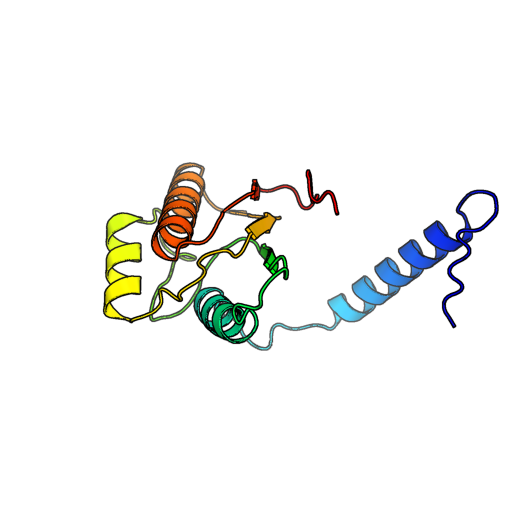.886 1.00 91.44 85 SER A O 1
ATOM 668 N N . LEU A 1 86 ? -4.644 10.159 13.874 1.00 92.81 86 LEU A N 1
ATOM 669 C CA . LEU A 1 86 ? -5.323 11.270 13.200 1.00 92.81 86 LEU A CA 1
ATOM 670 C C . LEU A 1 86 ? -5.673 10.922 11.751 1.00 92.81 86 LEU A C 1
ATOM 672 O O . LEU A 1 86 ? -6.785 11.208 11.307 1.00 92.81 86 LEU A O 1
ATOM 676 N N . ALA A 1 87 ? -4.747 10.286 11.031 1.00 94.31 87 ALA A N 1
ATOM 677 C CA . ALA A 1 87 ? -4.939 9.858 9.651 1.00 94.31 87 ALA A CA 1
ATOM 678 C C . ALA A 1 87 ? -6.047 8.801 9.535 1.00 94.31 87 ALA A C 1
ATOM 680 O O . ALA A 1 87 ? -6.922 8.926 8.681 1.00 94.31 87 ALA A O 1
ATOM 681 N N . ILE A 1 88 ? -6.076 7.820 10.441 1.00 96.06 88 ILE A N 1
ATOM 682 C CA . ILE A 1 88 ? -7.150 6.824 10.521 1.00 96.06 88 ILE A CA 1
ATOM 683 C C . ILE A 1 88 ? -8.488 7.480 10.849 1.00 96.06 88 ILE A C 1
ATOM 685 O O . ILE A 1 88 ? -9.467 7.238 10.152 1.00 96.06 88 ILE A O 1
ATOM 689 N N . SER A 1 89 ? -8.529 8.364 11.848 1.00 95.31 89 SER A N 1
ATOM 690 C CA . SER A 1 89 ? -9.762 9.081 12.202 1.00 95.31 89 SER A CA 1
ATOM 691 C C . SER A 1 89 ? -10.275 9.929 11.033 1.00 95.31 89 SER A C 1
ATOM 693 O O . SER A 1 89 ? -11.481 10.086 10.854 1.00 95.31 89 SER A O 1
ATOM 695 N N . LYS A 1 90 ? -9.369 10.496 10.223 1.00 95.12 90 LYS A N 1
ATOM 696 C CA . LYS A 1 90 ? -9.728 11.203 8.989 1.00 95.12 90 LYS A CA 1
ATOM 697 C C . LYS A 1 90 ? -10.310 10.234 7.961 1.00 95.12 90 LYS A C 1
ATOM 699 O O . LYS A 1 90 ? -11.406 10.488 7.480 1.00 95.12 90 LYS A O 1
ATOM 704 N N . ALA A 1 91 ? -9.640 9.115 7.688 1.00 94.69 91 ALA A N 1
ATOM 705 C CA . ALA A 1 91 ? -10.137 8.093 6.767 1.00 94.69 91 ALA A CA 1
ATOM 706 C C . ALA A 1 91 ? -11.529 7.569 7.168 1.00 94.69 91 ALA A C 1
ATOM 708 O O . ALA A 1 91 ? -12.381 7.392 6.306 1.00 94.69 91 ALA A O 1
ATOM 709 N N . GLU A 1 92 ? -11.796 7.394 8.464 1.00 95.06 92 GLU A N 1
ATOM 710 C CA . GLU A 1 92 ? -13.116 7.003 8.975 1.00 95.06 92 GLU A CA 1
ATOM 711 C C . GLU A 1 92 ? -14.201 8.033 8.677 1.00 95.06 92 GLU A C 1
ATOM 713 O O . GLU A 1 92 ? -15.241 7.686 8.116 1.00 95.06 92 GLU A O 1
ATOM 718 N N . ARG A 1 93 ? -13.965 9.304 9.029 1.00 96.38 93 ARG A N 1
ATOM 719 C CA . ARG A 1 93 ? -14.943 10.379 8.791 1.00 96.38 93 ARG A CA 1
ATOM 720 C C . ARG A 1 93 ? -15.279 10.526 7.311 1.00 96.38 93 ARG A C 1
ATOM 722 O O . ARG A 1 93 ? -16.437 10.745 6.972 1.00 96.38 93 ARG A O 1
ATOM 729 N N . GLU A 1 94 ? -14.274 10.364 6.457 1.00 95.88 94 GLU A N 1
ATOM 730 C CA . GLU A 1 94 ? -14.400 10.469 5.002 1.00 95.88 94 GLU A CA 1
ATOM 731 C C . GLU A 1 94 ? -14.877 9.158 4.344 1.00 95.88 94 GLU A C 1
ATOM 733 O O . GLU A 1 94 ? -14.974 9.085 3.123 1.00 95.88 94 GLU A O 1
ATOM 738 N N . ARG A 1 95 ? -15.198 8.118 5.134 1.00 95.12 95 ARG A N 1
ATOM 739 C CA . ARG A 1 95 ? -15.667 6.797 4.664 1.00 95.12 95 ARG A CA 1
ATOM 740 C C . ARG A 1 95 ? -14.697 6.105 3.698 1.00 95.12 95 ARG A C 1
ATOM 742 O O . ARG A 1 95 ? -15.105 5.389 2.791 1.00 95.12 95 ARG A O 1
ATOM 749 N N . LEU A 1 96 ? -13.402 6.282 3.933 1.00 95.75 96 LEU A N 1
ATOM 750 C CA . LEU A 1 96 ? -12.307 5.701 3.152 1.00 95.75 96 LEU A CA 1
ATOM 751 C C . LEU A 1 96 ? -11.785 4.387 3.746 1.00 95.75 96 LEU A C 1
ATOM 753 O O . LEU A 1 96 ? -10.654 3.998 3.460 1.00 95.75 96 LEU A O 1
ATOM 757 N N . LEU A 1 97 ? -12.568 3.726 4.600 1.00 96.81 97 LEU A N 1
ATOM 758 C CA . LEU A 1 97 ? -12.274 2.396 5.132 1.00 96.81 97 LEU A CA 1
ATOM 759 C C . LEU A 1 97 ? -13.223 1.375 4.483 1.00 96.81 97 LEU A C 1
ATOM 761 O O . LEU A 1 97 ? -14.337 1.205 4.981 1.00 96.81 97 LEU A O 1
ATOM 765 N N . PRO A 1 98 ? -12.827 0.725 3.374 1.00 96.12 98 PRO A N 1
ATOM 766 C CA . PRO A 1 98 ? -13.607 -0.364 2.805 1.00 96.12 98 PRO A CA 1
ATOM 767 C C . PRO A 1 98 ? -13.685 -1.556 3.759 1.00 96.12 98 PRO A C 1
ATOM 769 O O . PRO A 1 98 ? -12.798 -1.770 4.587 1.00 96.12 98 PRO A O 1
ATOM 772 N N . ASP A 1 99 ? -14.715 -2.376 3.574 1.00 95.25 99 ASP A N 1
ATOM 773 C CA . ASP A 1 99 ? -14.747 -3.717 4.143 1.00 95.25 99 ASP A CA 1
ATOM 774 C C . ASP A 1 99 ? -13.843 -4.643 3.314 1.00 95.25 99 ASP A C 1
ATOM 776 O O . ASP A 1 99 ? -14.124 -4.935 2.153 1.00 95.25 99 ASP A O 1
ATOM 780 N N . LEU A 1 100 ? -12.737 -5.079 3.912 1.00 96.06 100 LEU A N 1
ATOM 781 C CA . LEU A 1 100 ? -11.781 -6.017 3.330 1.00 96.06 100 LEU A CA 1
ATOM 782 C C . LEU A 1 100 ? -11.732 -7.336 4.124 1.00 96.06 100 LEU A C 1
ATOM 784 O O . LEU A 1 100 ? -10.735 -8.064 4.052 1.00 96.06 100 LEU A O 1
ATOM 788 N N . HIS A 1 101 ? -12.776 -7.659 4.898 1.00 94.56 101 HIS A N 1
ATOM 789 C CA . HIS A 1 101 ? -12.816 -8.888 5.689 1.00 94.56 101 HIS A CA 1
ATOM 790 C C . HIS A 1 101 ? -12.602 -10.134 4.823 1.00 94.56 101 HIS A C 1
ATOM 792 O O . HIS A 1 101 ? -13.205 -10.322 3.767 1.00 94.56 101 HIS A O 1
ATOM 798 N N . GLY A 1 102 ? -11.725 -11.018 5.300 1.00 91.56 102 GLY A N 1
ATOM 799 C CA . GLY A 1 102 ? -11.411 -12.278 4.622 1.00 91.56 102 GLY A CA 1
ATOM 800 C C . GLY A 1 102 ? -10.487 -12.147 3.407 1.00 91.56 102 GLY A C 1
ATOM 801 O O . GLY A 1 102 ? -10.152 -13.167 2.807 1.00 91.56 102 GLY A O 1
ATOM 802 N N . ILE A 1 103 ? -10.033 -10.937 3.061 1.00 95.25 103 ILE A N 1
ATOM 803 C CA . ILE A 1 103 ? -9.039 -10.723 2.004 1.00 95.25 103 ILE A CA 1
ATOM 804 C C . ILE A 1 103 ? -7.636 -10.826 2.604 1.00 95.25 103 ILE A C 1
ATOM 806 O O . ILE A 1 103 ? -7.303 -10.147 3.578 1.00 95.25 103 ILE A O 1
ATOM 810 N N . GLU A 1 104 ? -6.792 -11.666 2.010 1.00 95.69 104 GLU A N 1
ATOM 811 C CA . GLU A 1 104 ? -5.365 -11.708 2.318 1.00 95.69 104 GLU A CA 1
ATOM 812 C C . GLU A 1 104 ? -4.642 -10.608 1.546 1.00 95.69 104 GLU A C 1
ATOM 814 O O . GLU A 1 104 ? -4.681 -10.583 0.317 1.00 95.69 104 GLU A O 1
ATOM 819 N N . VAL A 1 105 ? -3.976 -9.702 2.261 1.00 96.88 105 VAL A N 1
ATOM 820 C CA . VAL A 1 105 ? -3.294 -8.555 1.654 1.00 96.88 105 VAL A CA 1
ATOM 821 C C . VAL A 1 105 ? -1.784 -8.718 1.766 1.00 96.88 105 VAL A C 1
ATOM 823 O O . VAL A 1 105 ? -1.242 -8.910 2.857 1.00 96.88 105 VAL A O 1
ATOM 826 N N . TYR A 1 106 ? -1.103 -8.604 0.630 1.00 97.31 106 TYR A N 1
ATOM 827 C CA . TYR A 1 106 ? 0.351 -8.614 0.514 1.00 97.31 106 TYR A CA 1
ATOM 828 C C . TYR A 1 106 ? 0.804 -7.276 -0.053 1.00 97.31 106 TYR A C 1
ATOM 830 O O . TYR A 1 106 ? 0.519 -6.963 -1.205 1.00 97.31 106 TYR A O 1
ATOM 838 N N . VAL A 1 107 ? 1.514 -6.492 0.749 1.00 97.25 107 VAL A N 1
ATOM 839 C CA . VAL A 1 107 ? 2.041 -5.187 0.352 1.00 97.25 107 VAL A CA 1
ATOM 840 C C . VAL A 1 107 ? 3.549 -5.281 0.171 1.00 97.25 107 VAL A C 1
ATOM 842 O O . VAL A 1 107 ? 4.284 -5.627 1.102 1.00 97.25 107 VAL A O 1
ATOM 845 N N . LEU A 1 108 ? 3.998 -4.983 -1.043 1.00 96.50 108 LEU A N 1
ATOM 846 C CA . LEU A 1 108 ? 5.348 -5.242 -1.522 1.00 96.50 108 LEU A CA 1
ATOM 847 C C . LEU A 1 108 ? 5.940 -3.985 -2.148 1.00 96.50 108 LEU A C 1
ATOM 849 O O . LEU A 1 108 ? 5.249 -3.220 -2.821 1.00 96.50 108 LEU A O 1
ATOM 853 N N . GLY A 1 109 ? 7.251 -3.825 -1.999 1.00 94.31 109 GLY A N 1
ATOM 854 C CA . GLY A 1 109 ? 7.968 -2.676 -2.541 1.00 94.31 109 GLY A CA 1
ATOM 855 C C . GLY A 1 109 ? 7.659 -1.366 -1.824 1.00 94.31 109 GLY A C 1
ATOM 856 O O . GLY A 1 109 ? 7.835 -0.319 -2.441 1.00 94.31 109 GLY A O 1
ATOM 857 N N . VAL A 1 110 ? 7.228 -1.432 -0.557 1.00 94.75 110 VAL A N 1
ATOM 858 C CA . VAL A 1 110 ? 7.034 -0.250 0.290 1.00 94.75 110 VAL A CA 1
ATOM 859 C C . VAL A 1 110 ? 8.323 0.555 0.297 1.00 94.75 110 VAL A C 1
ATOM 861 O O . VAL A 1 110 ? 9.398 -0.002 0.531 1.00 94.75 110 VAL A O 1
ATOM 864 N N . ASP A 1 111 ? 8.218 1.856 0.067 1.00 90.69 111 ASP A N 1
ATOM 865 C CA . ASP A 1 111 ? 9.380 2.713 -0.058 1.00 90.69 111 ASP A CA 1
ATOM 866 C C . ASP A 1 111 ? 9.118 4.086 0.563 1.00 90.69 111 ASP A C 1
ATOM 868 O O . ASP A 1 111 ? 8.017 4.618 0.539 1.00 90.69 111 ASP A O 1
ATOM 872 N N . GLY A 1 112 ? 10.162 4.664 1.127 1.00 83.25 112 GLY A N 1
ATOM 873 C CA . GLY A 1 112 ? 10.237 6.015 1.659 1.00 83.25 112 GLY A CA 1
ATOM 874 C C . GLY A 1 112 ? 11.535 6.664 1.194 1.00 83.25 112 GLY A C 1
ATOM 875 O O . GLY A 1 112 ? 12.183 7.381 1.954 1.00 83.25 112 GLY A O 1
ATOM 876 N N . ALA A 1 113 ? 11.971 6.359 -0.031 1.00 86.75 113 ALA A N 1
ATOM 877 C CA . ALA A 1 113 ? 13.117 6.986 -0.666 1.00 86.75 113 ALA A CA 1
ATOM 878 C C . ALA A 1 113 ? 13.056 8.516 -0.517 1.00 86.75 113 ALA A C 1
ATOM 880 O O . ALA A 1 113 ? 12.034 9.155 -0.782 1.00 86.75 113 ALA A O 1
ATOM 881 N N . GLY A 1 114 ? 14.164 9.098 -0.054 1.00 87.62 114 GLY A N 1
ATOM 882 C CA . GLY A 1 114 ? 14.257 10.528 0.249 1.00 87.62 114 GLY A CA 1
ATOM 883 C C . GLY A 1 114 ? 13.614 10.960 1.576 1.00 87.62 114 GLY A C 1
ATOM 884 O O . GLY A 1 114 ? 13.553 12.160 1.840 1.00 87.62 114 GLY A O 1
ATOM 885 N N . LYS A 1 115 ? 13.148 10.025 2.415 1.00 91.81 115 LYS A N 1
ATOM 886 C CA . LYS A 1 115 ? 12.558 10.284 3.740 1.00 91.81 115 LYS A CA 1
ATOM 887 C C . LYS A 1 115 ? 13.406 9.690 4.868 1.00 91.81 115 LYS A C 1
ATOM 889 O O . LYS A 1 115 ? 14.228 8.802 4.646 1.00 91.81 115 LYS A O 1
ATOM 894 N N . ASP A 1 116 ? 13.200 10.187 6.085 1.00 91.56 116 ASP A N 1
ATOM 895 C CA . ASP A 1 116 ? 13.887 9.708 7.288 1.00 91.56 116 ASP A CA 1
ATOM 896 C C . ASP A 1 116 ? 13.213 8.471 7.908 1.00 91.56 116 ASP A C 1
ATOM 898 O O . ASP A 1 116 ? 12.079 8.122 7.594 1.00 91.56 116 ASP A O 1
ATOM 902 N N . ILE A 1 117 ? 13.912 7.794 8.821 1.00 90.44 117 ILE A N 1
ATOM 903 C CA . ILE A 1 117 ? 13.423 6.561 9.462 1.00 90.44 117 ILE A CA 1
ATOM 904 C C . ILE A 1 117 ? 12.105 6.789 10.225 1.00 90.44 117 ILE A C 1
ATOM 906 O O . ILE A 1 117 ? 11.268 5.887 10.279 1.00 90.44 117 ILE A O 1
ATOM 910 N N . ALA A 1 118 ? 11.899 7.979 10.795 1.00 91.44 118 ALA A N 1
ATOM 911 C CA . ALA A 1 118 ? 10.685 8.293 11.541 1.00 91.44 118 ALA A CA 1
ATOM 912 C C . ALA A 1 118 ? 9.461 8.311 10.613 1.00 91.44 118 ALA A C 1
ATOM 914 O O . ALA A 1 118 ? 8.436 7.703 10.929 1.00 91.44 118 ALA A O 1
ATOM 915 N N . TYR A 1 119 ? 9.590 8.912 9.429 1.00 93.94 119 TYR A N 1
ATOM 916 C CA . TYR A 1 119 ? 8.577 8.842 8.383 1.00 93.94 119 TYR A CA 1
ATOM 917 C C . TYR A 1 119 ? 8.218 7.388 8.057 1.00 93.94 119 TYR A C 1
ATOM 919 O O . TYR A 1 119 ? 7.048 7.018 8.120 1.00 93.94 119 TYR A O 1
ATOM 927 N N . TRP A 1 120 ? 9.217 6.538 7.800 1.00 91.94 120 TRP A N 1
ATOM 928 C CA . TRP A 1 120 ? 9.006 5.122 7.472 1.00 91.94 120 TRP A CA 1
ATOM 929 C C . TRP A 1 120 ? 8.227 4.360 8.546 1.00 91.94 120 TRP A C 1
ATOM 931 O O . TRP A 1 120 ? 7.319 3.590 8.224 1.00 91.94 120 TRP A O 1
ATOM 941 N N . GLN A 1 121 ? 8.580 4.566 9.817 1.00 92.06 121 GLN A N 1
ATOM 942 C CA . GLN A 1 121 ? 7.882 3.948 10.945 1.00 92.06 121 GLN A CA 1
ATOM 943 C C . GLN A 1 121 ? 6.424 4.395 10.972 1.00 92.06 121 GLN A C 1
ATOM 945 O O . GLN A 1 121 ? 5.521 3.563 10.979 1.00 92.06 121 GLN A O 1
ATOM 950 N N . THR A 1 122 ? 6.187 5.699 10.862 1.00 94.06 122 THR A N 1
ATOM 951 C CA . THR A 1 122 ? 4.826 6.229 10.911 1.00 94.06 122 THR A CA 1
ATOM 952 C C . THR A 1 122 ? 3.955 5.863 9.710 1.00 94.06 122 THR A C 1
ATOM 954 O O . THR A 1 122 ? 2.754 5.637 9.872 1.00 94.06 122 THR A O 1
ATOM 957 N N . LEU A 1 123 ? 4.543 5.728 8.518 1.00 95.50 123 LEU A N 1
ATOM 958 C CA . LEU A 1 123 ? 3.848 5.229 7.332 1.00 95.50 123 LEU A CA 1
ATOM 959 C C . LEU A 1 123 ? 3.417 3.767 7.526 1.00 95.50 123 LEU A C 1
ATOM 961 O O . LEU A 1 123 ? 2.269 3.413 7.254 1.00 95.50 123 LEU A O 1
ATOM 965 N N . ARG A 1 124 ? 4.316 2.922 8.050 1.00 95.31 124 ARG A N 1
ATOM 966 C CA . ARG A 1 124 ? 4.001 1.526 8.390 1.00 95.31 124 ARG A CA 1
ATOM 967 C C . ARG A 1 124 ? 2.914 1.440 9.457 1.00 95.31 124 ARG A C 1
ATOM 969 O O . ARG A 1 124 ? 2.003 0.623 9.312 1.00 95.31 124 ARG A O 1
ATOM 976 N N . ASP A 1 125 ? 3.002 2.254 10.504 1.00 95.81 125 ASP A N 1
ATOM 977 C CA . ASP A 1 125 ? 2.026 2.269 11.594 1.00 95.81 125 ASP A CA 1
ATOM 978 C C . ASP A 1 125 ? 0.633 2.627 11.075 1.00 95.81 125 ASP A C 1
ATOM 980 O O . ASP A 1 125 ? -0.344 1.953 11.410 1.00 95.81 125 ASP A O 1
ATOM 984 N N . PHE A 1 126 ? 0.546 3.630 10.193 1.00 96.88 126 PHE A N 1
ATOM 985 C CA . PHE A 1 126 ? -0.702 3.981 9.526 1.00 96.88 126 PHE A CA 1
ATOM 986 C C . PHE A 1 126 ? -1.272 2.802 8.732 1.00 96.88 126 PHE A C 1
ATOM 988 O O . PHE A 1 126 ? -2.404 2.403 8.994 1.00 96.88 126 PHE A O 1
ATOM 995 N N . TRP A 1 127 ? -0.516 2.212 7.799 1.00 97.88 127 TRP A N 1
ATOM 996 C CA . TRP A 1 127 ? -1.057 1.157 6.932 1.00 97.88 127 TRP A CA 1
ATOM 997 C C . TRP A 1 127 ? -1.400 -0.121 7.690 1.00 97.88 127 TRP A C 1
ATOM 999 O O . TRP A 1 127 ? -2.420 -0.749 7.412 1.00 97.88 127 TRP A O 1
ATOM 1009 N N . THR A 1 128 ? -0.604 -0.479 8.696 1.00 97.25 128 THR A N 1
ATOM 1010 C CA . THR A 1 128 ? -0.898 -1.630 9.558 1.00 97.25 128 THR A CA 1
ATOM 1011 C C . THR A 1 128 ? -2.202 -1.407 10.328 1.00 97.25 128 THR A C 1
ATOM 1013 O O . THR A 1 128 ? -3.052 -2.297 10.384 1.00 97.25 128 THR A O 1
ATOM 1016 N N . ALA A 1 129 ? -2.403 -0.205 10.882 1.00 97.44 129 ALA A N 1
ATOM 1017 C CA . ALA A 1 129 ? -3.647 0.159 11.555 1.00 97.44 129 ALA A CA 1
ATOM 1018 C C . ALA A 1 129 ? -4.838 0.238 10.584 1.00 97.44 129 ALA A C 1
ATOM 1020 O O . ALA A 1 129 ? -5.935 -0.203 10.931 1.00 97.44 129 ALA A O 1
ATOM 1021 N N . TYR A 1 130 ? -4.616 0.755 9.374 1.00 98.19 130 TYR A N 1
ATOM 1022 C CA . TYR A 1 130 ? -5.614 0.869 8.315 1.00 98.19 130 TYR A CA 1
ATOM 1023 C C . TYR A 1 130 ? -6.144 -0.511 7.929 1.00 98.19 130 TYR A C 1
ATOM 1025 O O . TYR A 1 130 ? -7.334 -0.775 8.096 1.00 98.19 130 TYR A O 1
ATOM 1033 N N . PHE A 1 131 ? -5.262 -1.433 7.523 1.00 98.06 131 PHE A N 1
ATOM 1034 C CA . PHE A 1 131 ? -5.675 -2.778 7.117 1.00 98.06 131 PHE A CA 1
ATOM 1035 C C . PHE A 1 131 ? -6.358 -3.532 8.258 1.00 98.06 131 PHE A C 1
ATOM 1037 O O . PHE A 1 131 ? -7.403 -4.150 8.045 1.00 98.06 131 PHE A O 1
ATOM 1044 N N . LYS A 1 132 ? -5.852 -3.391 9.490 1.00 97.00 132 LYS A N 1
ATOM 1045 C CA . LYS A 1 132 ? -6.504 -3.956 10.676 1.00 97.00 132 LYS A CA 1
ATOM 1046 C C . LYS A 1 132 ? -7.938 -3.445 10.849 1.00 97.00 132 LYS A C 1
ATOM 1048 O O . LYS A 1 132 ? -8.820 -4.241 11.154 1.00 97.00 132 LYS A O 1
ATOM 1053 N N . LYS A 1 133 ? -8.190 -2.144 10.664 1.00 97.31 133 LYS A N 1
ATOM 1054 C CA . LYS A 1 133 ? -9.544 -1.574 10.776 1.00 97.31 133 LYS A CA 1
ATOM 1055 C C . LYS A 1 133 ? -10.474 -1.976 9.633 1.00 97.31 133 LYS A C 1
ATOM 1057 O O . LYS A 1 133 ?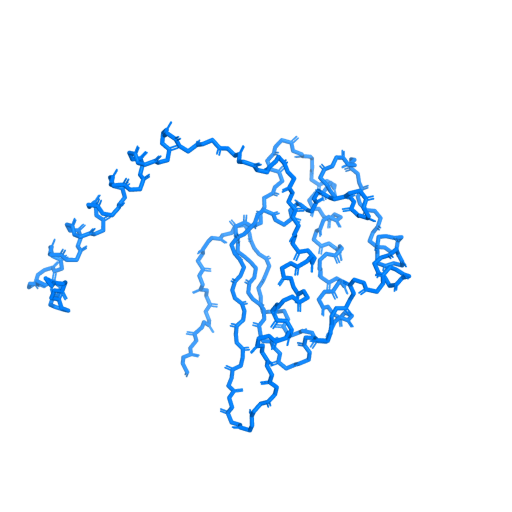 -11.666 -2.106 9.876 1.00 97.31 133 LYS A O 1
ATOM 1062 N N . THR A 1 134 ? -9.948 -2.198 8.430 1.00 97.31 134 THR A N 1
ATOM 1063 C CA . THR A 1 134 ? -10.739 -2.702 7.290 1.00 97.31 134 THR A CA 1
ATOM 1064 C C . THR A 1 134 ? -11.095 -4.190 7.397 1.00 97.31 134 THR A C 1
ATOM 1066 O O . THR A 1 134 ? -11.833 -4.696 6.564 1.00 97.31 134 THR A O 1
ATOM 1069 N N . GLY A 1 135 ? -10.559 -4.919 8.385 1.00 96.25 135 GLY A N 1
ATOM 1070 C CA . GLY A 1 135 ? -10.784 -6.362 8.528 1.00 96.25 135 GLY A CA 1
ATOM 1071 C C . GLY A 1 135 ? -9.900 -7.242 7.638 1.00 96.25 135 GLY A C 1
ATOM 1072 O O . GLY A 1 135 ? -10.015 -8.470 7.674 1.00 96.25 135 GLY A O 1
ATOM 1073 N N . ALA A 1 136 ? -8.996 -6.636 6.866 1.00 96.94 136 ALA A N 1
ATOM 1074 C CA . ALA A 1 136 ? -8.050 -7.345 6.017 1.00 96.94 136 ALA A CA 1
ATOM 1075 C C . ALA A 1 136 ? -7.083 -8.216 6.832 1.00 96.94 136 ALA A C 1
ATOM 1077 O O . ALA A 1 136 ? -6.600 -7.833 7.902 1.00 96.94 136 ALA A O 1
ATOM 1078 N N . ASN A 1 137 ? -6.710 -9.363 6.266 1.00 95.88 137 ASN A N 1
ATOM 1079 C CA . ASN A 1 137 ? -5.636 -10.199 6.782 1.00 95.88 137 ASN A CA 1
ATOM 1080 C C . ASN A 1 137 ? -4.308 -9.773 6.144 1.00 95.88 137 ASN A C 1
ATOM 1082 O O . ASN A 1 137 ? -3.908 -10.304 5.107 1.00 95.88 137 ASN A O 1
ATOM 1086 N N . LEU A 1 138 ? -3.642 -8.779 6.737 1.00 96.75 138 LEU A N 1
ATOM 1087 C CA . LEU A 1 138 ? -2.347 -8.296 6.257 1.00 96.75 138 LEU A CA 1
ATOM 1088 C C . LEU A 1 138 ? -1.262 -9.359 6.493 1.00 96.75 138 LEU A C 1
ATOM 1090 O O . LEU A 1 138 ? -0.802 -9.555 7.616 1.00 96.75 138 LEU A O 1
ATOM 1094 N N . LYS A 1 139 ? -0.842 -10.035 5.422 1.00 95.88 139 LYS A N 1
ATOM 1095 C CA . LYS A 1 139 ? 0.167 -11.105 5.459 1.00 95.88 139 LYS A CA 1
ATOM 1096 C C . LYS A 1 139 ? 1.586 -10.576 5.383 1.00 95.88 139 LYS A C 1
ATOM 1098 O O . LYS A 1 139 ? 2.503 -11.165 5.947 1.00 95.88 139 LYS A O 1
ATOM 1103 N N . THR A 1 140 ? 1.798 -9.499 4.635 1.00 95.38 140 THR A N 1
ATOM 1104 C CA . THR A 1 140 ? 3.131 -8.938 4.414 1.00 95.38 140 THR A CA 1
ATOM 1105 C C . THR A 1 140 ? 3.036 -7.442 4.170 1.00 95.38 140 THR A C 1
ATOM 1107 O O . THR A 1 140 ? 2.145 -6.980 3.463 1.00 95.38 140 THR A O 1
ATOM 1110 N N . TYR A 1 141 ? 3.984 -6.704 4.743 1.00 95.31 141 TYR A N 1
ATOM 1111 C CA . TYR A 1 141 ? 4.223 -5.292 4.468 1.00 95.31 141 TYR A CA 1
ATOM 1112 C C . TYR A 1 141 ? 5.734 -5.059 4.451 1.00 95.31 141 TYR A C 1
ATOM 1114 O O . TYR A 1 141 ? 6.377 -5.002 5.503 1.00 95.31 141 TYR A O 1
ATOM 1122 N N . THR A 1 142 ? 6.328 -5.015 3.259 1.00 93.50 142 THR A N 1
ATOM 1123 C CA . THR A 1 142 ? 7.787 -5.088 3.108 1.00 93.50 142 THR A CA 1
ATOM 1124 C C . THR A 1 142 ? 8.317 -4.225 1.971 1.00 93.50 142 THR A C 1
ATOM 1126 O O . THR A 1 142 ? 7.628 -3.952 0.991 1.00 93.50 142 THR A O 1
ATOM 1129 N N . VAL A 1 143 ? 9.583 -3.831 2.106 1.00 92.50 143 VAL A N 1
ATOM 1130 C CA . VAL A 1 143 ? 10.352 -3.130 1.065 1.00 92.50 143 VAL A CA 1
ATOM 1131 C C . VAL A 1 143 ? 10.771 -4.062 -0.072 1.00 92.50 143 VAL A C 1
ATOM 1133 O O . VAL A 1 143 ? 11.103 -3.625 -1.172 1.00 92.50 143 VAL A O 1
ATOM 1136 N N . LEU A 1 144 ? 10.761 -5.371 0.191 1.00 93.19 144 LEU A N 1
ATOM 1137 C CA . LEU A 1 144 ? 11.059 -6.390 -0.803 1.00 93.19 144 LEU A CA 1
ATOM 1138 C C . LEU A 1 144 ? 9.900 -6.517 -1.796 1.00 93.19 144 LEU A C 1
ATOM 1140 O O . LEU A 1 144 ? 8.746 -6.235 -1.480 1.00 93.19 144 LEU A O 1
ATOM 1144 N N . ARG A 1 145 ? 10.208 -6.957 -3.015 1.00 90.06 145 ARG A N 1
ATOM 1145 C CA . ARG A 1 145 ? 9.207 -7.176 -4.077 1.00 90.06 145 ARG A CA 1
ATOM 1146 C C . ARG A 1 145 ? 8.879 -8.654 -4.282 1.00 90.06 145 ARG A C 1
ATOM 1148 O O . ARG A 1 145 ? 8.220 -9.016 -5.249 1.00 90.06 145 ARG A O 1
ATOM 1155 N N . GLU A 1 146 ? 9.353 -9.500 -3.377 1.00 87.38 146 GLU A N 1
ATOM 1156 C CA . GLU A 1 146 ? 9.193 -10.946 -3.445 1.00 87.38 146 GLU A CA 1
ATOM 1157 C C . GLU A 1 146 ? 7.965 -11.381 -2.648 1.00 87.38 146 GLU A C 1
ATOM 1159 O O . GLU A 1 146 ? 7.800 -11.028 -1.480 1.00 87.38 146 GLU A O 1
ATOM 1164 N N . LEU A 1 147 ? 7.109 -12.171 -3.293 1.00 81.88 147 LEU A N 1
ATOM 1165 C CA . LEU A 1 147 ? 5.989 -12.844 -2.649 1.00 81.88 147 LEU A CA 1
ATOM 1166 C C . LEU A 1 147 ? 6.501 -14.082 -1.923 1.00 81.88 147 LEU A C 1
ATOM 1168 O O . LEU A 1 147 ? 6.742 -15.120 -2.537 1.00 81.88 147 LEU A O 1
ATOM 1172 N N . THR A 1 148 ? 6.649 -13.982 -0.609 1.00 72.81 148 THR A N 1
ATOM 1173 C CA . THR A 1 148 ? 6.951 -15.130 0.243 1.00 72.81 148 THR A CA 1
ATOM 1174 C C . THR A 1 148 ? 5.657 -15.705 0.823 1.00 72.81 148 THR A C 1
ATOM 1176 O O . THR A 1 148 ? 4.758 -14.979 1.245 1.00 72.81 148 THR A O 1
ATOM 1179 N N . GLY A 1 149 ? 5.528 -17.035 0.820 1.00 67.12 149 GLY A N 1
ATOM 1180 C CA . GLY A 1 149 ? 4.419 -17.721 1.496 1.00 67.12 149 GLY A CA 1
ATOM 1181 C C . GLY A 1 149 ? 3.072 -17.728 0.765 1.00 67.12 149 GLY A C 1
ATOM 1182 O O . GLY A 1 149 ? 2.063 -18.070 1.378 1.00 67.12 149 GLY A O 1
ATOM 1183 N N . LEU A 1 150 ? 3.020 -17.393 -0.531 1.00 68.06 150 LEU A N 1
ATOM 1184 C CA . LEU A 1 150 ? 1.829 -17.640 -1.349 1.00 68.06 150 LEU A CA 1
ATOM 1185 C C . LEU A 1 150 ? 1.797 -19.115 -1.793 1.00 68.06 150 LEU A C 1
ATOM 1187 O O . LEU A 1 150 ? 2.049 -19.438 -2.949 1.00 68.06 150 LEU A O 1
ATOM 1191 N N . THR A 1 151 ? 1.561 -20.036 -0.861 1.00 57.66 151 THR A N 1
ATOM 1192 C CA . THR A 1 151 ? 1.278 -21.438 -1.210 1.00 57.66 151 THR A CA 1
ATOM 1193 C C . THR A 1 151 ? -0.163 -21.548 -1.697 1.00 57.66 151 THR A C 1
ATOM 1195 O O . THR A 1 151 ? -1.040 -20.916 -1.102 1.00 57.66 151 THR A O 1
ATOM 1198 N N . GLN A 1 152 ? -0.375 -22.267 -2.807 1.00 50.38 152 GLN A N 1
ATOM 1199 C CA . GLN A 1 152 ? -1.694 -22.489 -3.415 1.00 50.38 152 GLN A CA 1
ATOM 1200 C C . GLN A 1 152 ? -2.639 -23.211 -2.458 1.00 50.38 152 GLN A C 1
ATOM 1202 O O . GLN A 1 152 ? -2.175 -24.165 -1.796 1.00 50.38 152 GLN A O 1
#

Solvent-accessible surface area (backbone atoms only — not comparable to full-atom values): 8967 Å² total; per-residue (Å²): 132,88,71,91,64,36,51,100,83,38,58,49,44,52,52,50,51,52,50,51,53,51,52,50,55,62,52,52,75,72,61,70,81,90,60,98,58,37,62,56,60,62,50,48,44,54,45,32,69,70,61,60,91,51,93,95,62,86,43,74,47,77,44,84,40,44,76,55,30,37,38,96,91,54,64,59,57,79,58,73,59,49,57,34,70,61,54,48,56,48,33,54,77,70,66,60,62,42,69,31,63,77,28,37,31,36,38,23,36,38,53,53,87,98,58,57,73,63,28,48,53,24,50,50,50,28,52,56,52,48,39,55,72,21,45,28,43,73,75,43,82,36,62,52,79,74,87,75,86,82,74,133

Sequence (152 aa):
ELSDDPGYFGERLQAARLRLVAAFREHAKHMQPTSPKTDILGTLLVAADLFRPSPGRRNVLVIFSDMRQDMPVLDLEHPKVVSASLAISKAERERLLPDLHGIEVYVLGVDGAGKDIAYWQTLRDFWTAYFKKTGANLKTYTVLRELTGLTQ

Secondary structure (DSSP, 8-state):
---S---TTSHHHHHHHHHHHHHHHHHHTT---S-SS--HHHHHHHHHHHS---TTPPEEEEEES----EETTEE-SS-SS--HHHHHHHHHHTT-----TTEEEEEES---TTS-HHHHHHHHHHHHHHHHHHT-EEEEEES-----S---

Radius of gyration: 18.42 Å; Cα contacts (8 Å, |Δi|>4): 186; chains: 1; bounding box: 36×44×44 Å

Foldseek 3Di:
DQDPDCPPVNVSVVVVVVVVVVVCVVVVVVDDDPDPFDDPLVVVQVLLVVCPDDPPDQAEAEAEDLLQGGDPLAGLNPDLAAPLVVRVVSCVVVVSQAQQARYEYAYELRDDVVHDPRSVVRSVSNV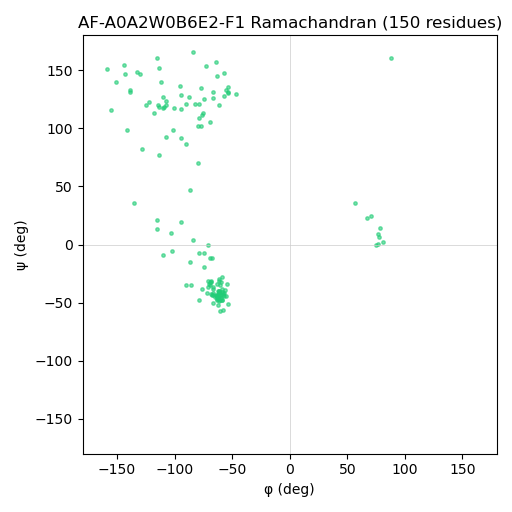VVRCVRSNYNDPYHDNHRDDPPPDD

pLDDT: mean 90.4, std 8.7, range [48.16, 98.19]

Mean predicted aligned error: 6.33 Å